Protein AF-A0A536SWD9-F1 (afdb_monomer_lite)

Foldseek 3Di:
DCDDPDDDNQLADALLNLLVVVLVVLVVQLPDPPHDLLPAAEEAEECRQVSRLQNQLVDVSHQEYEYELYAQFALLVLVLLLLLLVCVVVVPDPVVNVVVSVVSNQLLVCLQVVDNCPPPDPVNCVVQNGNHNNNRNGDHSLVSLLSHDHYYHYHYDCPDSSRHPVRSVSSVVSNVVSVVVD

Sequence (182 aa):
RGYGQSGGRRESATIGDVADDLRAIVKWLNDRKDIDPKRIAVLGHGEGAWVALLAAARDKRIAGIVSIDAPATSGAELALEQQQHALDRLKASPADRAQKIELRKRIQAAVLSGKGWEGVPPELRKQVDTPWTQSVLSFDPARVIEDVRQPMLFVHAELDRQIPVSHVERLVRKASRNRSKW

Radius of gyration: 18.25 Å; chains: 1; bounding box: 45×36×51 Å

pLDDT: mean 94.13, std 7.87, range [39.25, 98.56]

Secondary structure (DSSP, 8-state):
--STT--S-STT--HHHHHHHHHHHHHHHHT-TTS-GGG-EEEEETHHHHHHHHHHHH-TT--EEEEES---S-HHHHHHHHHHHHHHHTT--HHHHHHHHHHHHHHHHHHHHS---TTS-HHHHHHHSSHHHHHHHH--HHHHTTT--S-EEEE--TT-SSS-THHHHHHHHHHHHHHTT-

Structure (mmCIF, N/CA/C/O backbone):
data_AF-A0A536SWD9-F1
#
_entry.id   AF-A0A536SWD9-F1
#
loop_
_atom_site.group_PDB
_atom_site.id
_atom_site.type_symbol
_atom_site.label_atom_id
_atom_site.label_alt_id
_atom_site.label_comp_id
_atom_site.label_asym_id
_atom_site.label_entity_id
_atom_site.label_seq_id
_atom_site.pdbx_PDB_ins_code
_atom_site.Cartn_x
_atom_site.Cartn_y
_atom_site.Cartn_z
_atom_site.occupancy
_atom_site.B_iso_or_equiv
_atom_site.auth_seq_id
_atom_site.auth_comp_id
_atom_site.auth_asym_id
_atom_site.auth_atom_id
_atom_site.pdbx_PDB_model_num
ATOM 1 N N . ARG A 1 1 ? -7.202 13.625 1.063 1.00 90.19 1 ARG A N 1
ATOM 2 C CA . ARG A 1 1 ? -6.714 14.820 0.320 1.00 90.19 1 ARG A CA 1
ATOM 3 C C . ARG A 1 1 ? -6.582 14.555 -1.180 1.00 90.19 1 ARG A C 1
ATOM 5 O O . ARG A 1 1 ? -6.374 13.403 -1.536 1.00 90.19 1 ARG A O 1
ATOM 12 N N . GLY A 1 2 ? -6.645 15.584 -2.034 1.00 86.62 2 GLY A N 1
ATOM 13 C CA . GLY A 1 2 ? -6.251 15.513 -3.455 1.00 86.62 2 GLY A CA 1
ATOM 14 C C . GLY A 1 2 ? -7.136 14.657 -4.373 1.00 86.62 2 GLY A C 1
ATOM 15 O O . GLY A 1 2 ? -6.672 14.218 -5.422 1.00 86.62 2 GLY A O 1
ATOM 16 N N . TYR A 1 3 ? -8.384 14.396 -3.974 1.00 85.06 3 TYR A N 1
ATOM 17 C CA . TYR A 1 3 ? -9.371 13.622 -4.735 1.00 85.06 3 TYR A CA 1
ATOM 18 C C . TYR A 1 3 ? -10.756 14.262 -4.633 1.00 85.06 3 TYR A C 1
ATOM 20 O O . TYR A 1 3 ? -11.198 14.618 -3.536 1.00 85.06 3 TYR A O 1
ATOM 28 N N . GLY A 1 4 ? -11.462 14.347 -5.764 1.00 89.31 4 GLY A N 1
ATOM 29 C CA . GLY A 1 4 ? -12.800 14.933 -5.832 1.00 89.31 4 GLY A CA 1
ATOM 30 C C . GLY A 1 4 ? -12.817 16.355 -5.268 1.00 89.31 4 GLY A C 1
ATOM 31 O O . GLY A 1 4 ? -12.045 17.203 -5.699 1.00 89.31 4 GLY A O 1
ATOM 32 N N . GLN A 1 5 ? -13.671 16.595 -4.273 1.00 91.31 5 GLN A N 1
ATOM 33 C CA . GLN A 1 5 ? -13.799 17.892 -3.597 1.00 91.31 5 GLN A CA 1
ATOM 34 C C . GLN A 1 5 ? -12.765 18.120 -2.475 1.00 91.31 5 GLN A C 1
ATOM 36 O O . GLN A 1 5 ? -12.776 19.166 -1.830 1.00 91.31 5 GLN A O 1
ATOM 41 N N . SER A 1 6 ? -11.878 17.158 -2.201 1.00 89.50 6 SER A N 1
ATOM 42 C CA . SER A 1 6 ? -10.857 17.321 -1.160 1.00 89.50 6 SER A CA 1
ATOM 43 C C . SER A 1 6 ? -9.753 18.274 -1.611 1.00 89.50 6 SER A C 1
ATOM 45 O O . SER A 1 6 ? -9.159 18.070 -2.668 1.00 89.50 6 SER A O 1
ATOM 47 N N . GLY A 1 7 ? -9.388 19.230 -0.754 1.00 90.25 7 GLY A N 1
ATOM 48 C CA . GLY A 1 7 ? -8.209 20.071 -0.961 1.00 90.25 7 GLY A CA 1
ATOM 49 C C . GLY A 1 7 ? -6.878 19.303 -0.910 1.00 90.25 7 GLY A C 1
ATOM 50 O O . GLY A 1 7 ? -6.825 18.096 -0.637 1.00 90.25 7 GLY A O 1
ATOM 51 N N . GLY A 1 8 ? -5.787 20.036 -1.137 1.00 87.25 8 GLY A N 1
ATOM 52 C CA . GLY A 1 8 ? -4.421 19.506 -1.183 1.00 87.25 8 GLY A CA 1
ATOM 53 C C . GLY A 1 8 ? -4.038 18.923 -2.546 1.00 87.25 8 GLY A C 1
ATOM 54 O O . GLY A 1 8 ? -4.890 18.668 -3.393 1.00 87.25 8 GLY A O 1
ATOM 55 N N . ARG A 1 9 ? -2.735 18.719 -2.757 1.00 84.00 9 ARG A N 1
ATOM 56 C CA . ARG A 1 9 ? -2.179 18.117 -3.978 1.00 84.00 9 ARG A CA 1
ATOM 57 C C . ARG A 1 9 ? -1.732 16.687 -3.698 1.00 84.00 9 ARG A C 1
ATOM 59 O O . ARG A 1 9 ? -1.174 16.413 -2.635 1.00 84.00 9 ARG A O 1
ATOM 66 N N . ARG A 1 10 ? -2.014 15.767 -4.622 1.00 80.88 10 ARG A N 1
ATOM 67 C CA . ARG A 1 10 ? -1.754 14.335 -4.417 1.00 80.88 10 ARG A CA 1
ATOM 68 C C . ARG A 1 10 ? -0.266 14.030 -4.499 1.00 80.88 10 ARG A C 1
ATOM 70 O O . ARG A 1 10 ? 0.255 13.297 -3.672 1.00 80.88 10 ARG A O 1
ATOM 77 N N . GLU A 1 11 ? 0.402 14.603 -5.487 1.00 82.75 11 GLU A N 1
ATOM 78 C CA . GLU A 1 11 ? 1.813 14.389 -5.773 1.00 82.75 11 GLU A CA 1
ATOM 79 C C . GLU A 1 11 ? 2.716 14.810 -4.609 1.00 82.75 11 GLU A C 1
ATOM 81 O O . GLU A 1 11 ? 3.735 14.170 -4.371 1.00 82.75 11 GLU A O 1
ATOM 86 N N . SER A 1 12 ? 2.317 15.823 -3.833 1.00 89.50 12 SER A N 1
ATOM 87 C CA . SER A 1 12 ? 3.064 16.293 -2.663 1.00 89.50 12 SER A CA 1
ATOM 88 C C . SER A 1 12 ? 2.750 15.530 -1.373 1.00 89.50 12 SER A C 1
ATOM 90 O O . SER A 1 12 ? 3.349 15.830 -0.346 1.00 89.50 12 SER A O 1
ATOM 92 N N . ALA A 1 13 ? 1.786 14.607 -1.385 1.00 94.25 13 ALA A N 1
ATOM 93 C CA . ALA A 1 13 ? 1.395 13.833 -0.211 1.00 94.25 13 ALA A CA 1
ATOM 94 C C . ALA A 1 13 ? 2.110 12.484 -0.168 1.00 94.25 13 ALA A C 1
ATOM 96 O O . ALA A 1 13 ? 2.418 11.908 -1.203 1.00 94.25 13 ALA A O 1
ATOM 97 N N . THR A 1 14 ? 2.297 11.936 1.026 1.00 96.62 14 THR A N 1
ATOM 98 C CA . THR A 1 14 ? 2.789 10.570 1.235 1.00 96.62 14 THR A CA 1
ATOM 99 C C . THR A 1 14 ? 1.659 9.607 1.616 1.00 96.62 14 THR A C 1
ATOM 101 O O . THR A 1 14 ? 0.556 10.015 1.978 1.00 96.62 14 THR A O 1
ATOM 104 N N . ILE A 1 15 ? 1.919 8.298 1.608 1.00 96.75 15 ILE A N 1
ATOM 105 C CA . ILE A 1 15 ? 0.989 7.323 2.201 1.00 96.75 15 ILE A CA 1
ATOM 106 C C . ILE A 1 15 ? 0.762 7.585 3.703 1.00 96.75 15 ILE A C 1
ATOM 108 O O . ILE A 1 15 ? -0.337 7.375 4.214 1.00 96.75 15 ILE A O 1
ATOM 112 N N . GLY A 1 16 ? 1.777 8.112 4.400 1.00 97.56 16 GLY A N 1
ATOM 113 C CA . GLY A 1 16 ? 1.683 8.539 5.797 1.00 97.56 16 GLY A CA 1
ATOM 114 C C . GLY A 1 16 ? 0.719 9.703 5.990 1.00 97.56 16 GLY A C 1
ATOM 115 O O . GLY A 1 16 ? -0.129 9.644 6.873 1.00 97.56 16 GLY A O 1
ATOM 116 N N . ASP A 1 17 ? 0.787 10.703 5.115 1.00 97.19 17 ASP A N 1
ATOM 117 C CA . ASP A 1 17 ? -0.153 11.823 5.094 1.00 97.19 17 ASP A CA 1
ATOM 118 C C . ASP A 1 17 ? -1.606 11.373 4.912 1.00 97.19 17 ASP A C 1
ATOM 120 O O . ASP A 1 17 ? -2.512 11.887 5.563 1.00 97.19 17 ASP A O 1
ATOM 124 N N . VAL A 1 18 ? -1.843 10.406 4.022 1.00 96.62 18 VAL A N 1
ATOM 125 C CA . VAL A 1 18 ? -3.190 9.861 3.794 1.00 96.62 18 VAL A CA 1
ATOM 126 C C . VAL A 1 18 ? -3.660 9.033 4.997 1.00 96.62 18 VAL A C 1
ATOM 128 O O . VAL A 1 18 ? -4.841 9.068 5.342 1.00 96.62 18 VAL A O 1
ATOM 131 N N . ALA A 1 19 ? -2.752 8.340 5.691 1.00 98.00 19 ALA A N 1
ATOM 132 C CA . ALA A 1 19 ? -3.074 7.689 6.960 1.00 98.00 19 ALA A CA 1
ATOM 133 C C . ALA A 1 19 ? -3.402 8.709 8.064 1.00 98.00 19 ALA A C 1
ATOM 135 O O . ALA A 1 19 ? -4.298 8.467 8.872 1.00 98.00 19 ALA A O 1
ATOM 136 N N . ASP A 1 20 ? -2.740 9.865 8.083 1.00 97.88 20 ASP A N 1
ATOM 137 C CA . ASP A 1 20 ? -3.047 10.944 9.023 1.00 97.88 20 ASP A CA 1
ATOM 138 C C . ASP A 1 20 ? -4.383 11.634 8.701 1.00 97.88 20 ASP A C 1
ATOM 140 O O . ASP A 1 20 ? -5.145 11.927 9.624 1.00 97.88 20 ASP A O 1
ATOM 144 N N . ASP A 1 21 ? -4.739 11.783 7.419 1.00 97.19 21 ASP A N 1
ATOM 145 C CA . ASP A 1 21 ? -6.091 12.190 7.007 1.00 97.19 21 ASP A CA 1
ATOM 146 C C . ASP A 1 21 ? -7.147 11.211 7.557 1.00 97.19 21 ASP A C 1
ATOM 148 O O . ASP A 1 21 ? -8.151 11.634 8.133 1.00 97.19 21 ASP A O 1
ATOM 152 N N . LEU A 1 22 ? -6.913 9.896 7.441 1.00 98.00 22 LEU A N 1
ATOM 153 C CA . LEU A 1 22 ? -7.809 8.877 8.000 1.00 98.00 22 LEU A CA 1
ATOM 154 C C . LEU A 1 22 ? -7.925 9.000 9.528 1.00 98.00 22 LEU A C 1
ATOM 156 O O . LEU A 1 22 ? -9.028 8.948 10.071 1.00 98.00 22 LEU A O 1
ATOM 160 N N . ARG A 1 23 ? -6.816 9.230 10.238 1.00 98.44 23 ARG A N 1
ATOM 161 C CA . ARG A 1 23 ? -6.818 9.453 11.697 1.00 98.44 23 ARG A CA 1
ATOM 162 C C . ARG A 1 23 ? -7.572 10.723 12.095 1.00 98.44 23 ARG A C 1
ATOM 164 O O . ARG A 1 23 ? -8.209 10.750 13.15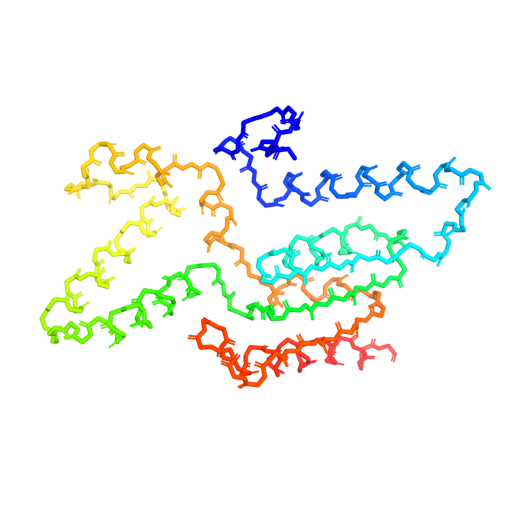0 1.00 98.44 23 ARG A O 1
ATOM 171 N N . ALA A 1 24 ? -7.526 11.769 11.271 1.00 98.25 24 ALA A N 1
ATOM 172 C CA . ALA A 1 24 ? -8.306 12.984 11.484 1.00 98.25 24 ALA A CA 1
ATOM 173 C C . ALA A 1 24 ? -9.813 12.719 11.330 1.00 98.25 24 ALA A C 1
ATOM 175 O O . ALA A 1 24 ? -10.598 13.184 12.156 1.00 98.25 24 ALA A O 1
ATOM 176 N N . ILE A 1 25 ? -10.212 11.903 10.348 1.00 97.69 25 ILE A N 1
ATOM 177 C CA . ILE A 1 25 ? -11.606 11.458 10.188 1.00 97.69 25 ILE A CA 1
ATOM 178 C C . ILE A 1 25 ? -12.046 10.621 11.395 1.00 97.69 25 ILE A C 1
ATOM 180 O O . ILE A 1 25 ? -13.101 10.887 11.964 1.00 97.69 25 ILE A O 1
ATOM 184 N N . VAL A 1 26 ? -11.229 9.661 11.843 1.00 98.50 26 VAL A N 1
ATOM 185 C CA . VAL A 1 26 ? -11.521 8.851 13.041 1.00 98.50 26 VAL A CA 1
ATOM 186 C C . VAL A 1 26 ? -11.667 9.731 14.281 1.00 98.50 26 VAL A C 1
ATOM 188 O O . VAL A 1 26 ? -12.600 9.536 15.055 1.00 98.50 26 VAL A O 1
ATOM 191 N N . LYS A 1 27 ? -10.796 10.735 14.458 1.00 98.38 27 LYS A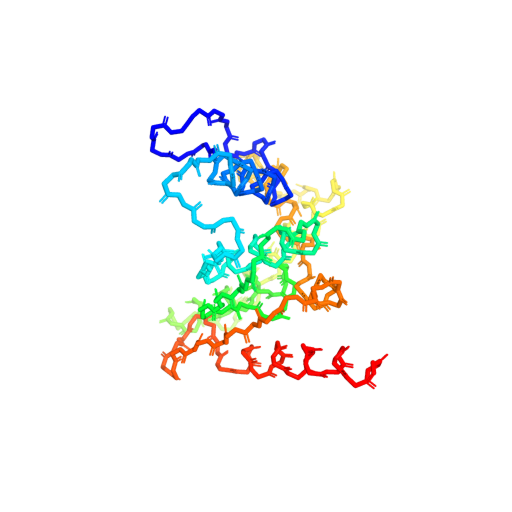 N 1
ATOM 192 C CA . LYS A 1 27 ? -10.931 11.727 15.535 1.00 98.38 27 LYS A CA 1
ATOM 193 C C . LYS A 1 27 ? -12.276 12.445 15.461 1.00 98.38 27 LYS A C 1
ATOM 195 O O . LYS A 1 27 ? -12.975 12.525 16.460 1.00 98.38 27 LYS A O 1
ATOM 200 N N . TRP A 1 28 ? -12.631 12.948 14.285 1.00 98.38 28 TRP A N 1
ATOM 201 C CA . TRP A 1 28 ? -13.879 13.675 14.100 1.00 98.38 28 TRP A CA 1
ATOM 202 C C . TRP A 1 28 ? -15.107 12.803 14.396 1.00 98.38 28 TRP A C 1
ATOM 204 O O . TRP A 1 28 ? -16.019 13.254 15.079 1.00 98.38 28 TRP A O 1
ATOM 214 N N . LEU A 1 29 ? -15.106 11.540 13.953 1.00 98.38 29 LEU A N 1
ATOM 215 C CA . LEU A 1 29 ? -16.163 10.573 14.276 1.00 98.38 29 LEU A CA 1
ATOM 216 C C . LEU A 1 29 ? -16.224 10.267 15.778 1.00 98.38 29 LEU A C 1
ATOM 218 O O . LEU A 1 29 ? -17.311 10.139 16.326 1.00 98.38 29 LEU A O 1
ATOM 222 N N . ASN A 1 30 ? -15.075 10.172 16.447 1.00 97.25 30 ASN A N 1
ATOM 223 C CA . ASN A 1 30 ? -14.991 9.935 17.887 1.00 97.25 30 ASN A CA 1
ATOM 224 C C . ASN A 1 30 ? -15.601 11.081 18.717 1.00 97.25 30 ASN A C 1
ATOM 226 O O . ASN A 1 30 ? -16.122 10.835 19.800 1.00 97.25 30 ASN A O 1
ATOM 230 N N . ASP A 1 31 ? -15.546 12.317 18.219 1.00 97.44 31 ASP A N 1
ATOM 231 C CA . ASP A 1 31 ? -16.054 13.504 18.920 1.00 97.44 31 ASP A CA 1
ATOM 232 C C . ASP A 1 31 ? -17.567 13.733 18.690 1.00 97.44 31 ASP A C 1
ATOM 234 O O . ASP A 1 31 ? -18.174 14.634 19.278 1.00 97.44 31 ASP A O 1
ATOM 238 N N . ARG A 1 32 ? -18.205 12.912 17.846 1.00 98.06 32 ARG A N 1
ATOM 239 C CA . ARG A 1 32 ? -19.640 12.983 17.553 1.00 98.06 32 ARG A CA 1
ATOM 240 C C . ARG A 1 32 ? -20.475 12.277 18.618 1.00 98.06 32 ARG A C 1
ATOM 242 O O . ARG A 1 32 ? -20.274 11.106 18.911 1.00 98.06 32 ARG A O 1
ATOM 249 N N . LYS A 1 33 ? -21.490 12.973 19.140 1.00 97.75 33 LYS A N 1
ATOM 250 C CA . LYS A 1 33 ? -22.390 12.452 20.189 1.00 97.75 33 LYS A CA 1
ATOM 251 C C . LYS A 1 33 ? -23.326 11.337 19.713 1.00 97.75 33 LYS A C 1
ATOM 253 O O . LYS A 1 33 ? -23.875 10.618 20.538 1.00 97.75 33 LYS A O 1
ATOM 258 N N . ASP A 1 34 ? -23.535 11.227 18.406 1.00 98.06 34 ASP A N 1
ATOM 259 C CA . ASP A 1 34 ? -24.406 10.238 17.771 1.00 98.06 34 ASP A CA 1
ATOM 260 C C . ASP A 1 34 ? -23.654 8.990 17.277 1.00 98.06 34 ASP A C 1
ATOM 262 O O . ASP A 1 34 ? -24.250 8.111 16.659 1.00 98.06 34 ASP A O 1
ATOM 266 N N . ILE A 1 35 ? -22.351 8.891 17.559 1.00 98.19 35 ILE A N 1
ATOM 267 C CA . ILE A 1 35 ? -21.501 7.755 17.198 1.00 98.19 35 ILE A CA 1
ATOM 268 C C . ILE A 1 35 ? -20.931 7.141 18.474 1.00 98.19 35 ILE A C 1
ATOM 270 O O . ILE A 1 35 ? -20.472 7.845 19.367 1.00 98.19 35 ILE A O 1
ATOM 274 N N . ASP A 1 36 ? -20.931 5.812 18.556 1.00 98.12 36 ASP A N 1
ATOM 275 C CA . ASP A 1 36 ? -20.226 5.106 19.623 1.00 98.12 36 ASP A CA 1
ATOM 276 C C . ASP A 1 36 ? -18.715 5.085 19.319 1.00 98.12 36 ASP A C 1
ATOM 278 O O . ASP A 1 36 ? -18.293 4.383 18.389 1.00 98.12 36 ASP A O 1
ATOM 282 N N . PRO A 1 37 ? -17.875 5.801 20.093 1.00 97.00 37 PRO A N 1
ATOM 283 C CA . PRO A 1 37 ? -16.445 5.912 19.811 1.00 97.00 37 PRO A CA 1
ATOM 284 C C . PRO A 1 37 ? -15.709 4.571 19.918 1.00 97.00 37 PRO A C 1
ATOM 286 O O . PRO A 1 37 ? -14.621 4.419 19.368 1.00 97.00 37 PRO A O 1
ATOM 289 N N . LYS A 1 38 ? -16.293 3.564 20.584 1.00 97.25 38 LYS A N 1
ATOM 290 C CA . LYS A 1 38 ? -15.700 2.225 20.714 1.00 97.25 38 LYS A CA 1
ATOM 291 C C . LYS A 1 38 ? -15.975 1.321 19.510 1.00 97.25 38 LYS A C 1
ATOM 293 O O . LYS A 1 38 ? -15.489 0.192 19.486 1.00 97.25 38 LYS A O 1
ATOM 298 N N . ARG A 1 39 ? -16.759 1.776 18.525 1.00 97.56 39 ARG A N 1
ATOM 299 C CA . ARG A 1 39 ? -17.210 0.969 17.375 1.00 97.56 39 ARG A CA 1
ATOM 300 C C . ARG A 1 39 ? -16.827 1.558 16.014 1.00 97.56 39 ARG A C 1
ATOM 302 O O . ARG A 1 39 ? -17.466 1.268 15.008 1.00 97.56 39 ARG A O 1
ATOM 309 N N . ILE A 1 40 ? -15.753 2.345 15.961 1.00 98.50 40 ILE A N 1
ATOM 310 C CA . ILE A 1 40 ? -15.233 2.911 14.710 1.00 98.50 40 ILE A CA 1
ATOM 311 C C . ILE A 1 40 ? -14.233 1.933 14.081 1.00 98.50 40 ILE A C 1
ATOM 313 O O . ILE A 1 40 ? -13.106 1.798 14.555 1.00 98.50 40 ILE A O 1
ATOM 317 N N . ALA A 1 41 ? -14.629 1.257 13.005 1.00 98.19 41 ALA A N 1
ATOM 318 C CA . ALA A 1 41 ? -13.748 0.401 12.209 1.00 98.19 41 ALA A CA 1
ATOM 319 C C . ALA A 1 41 ? -13.363 1.074 10.884 1.00 98.19 41 ALA A C 1
ATOM 321 O O . ALA A 1 41 ? -14.091 1.925 10.373 1.00 98.19 41 ALA A O 1
ATOM 322 N N . VAL A 1 42 ? -12.223 0.674 10.319 1.00 98.50 42 VAL A N 1
ATOM 323 C CA . VAL A 1 42 ? -11.743 1.165 9.020 1.00 98.50 42 VAL A CA 1
ATOM 324 C C . VAL A 1 42 ? -11.705 0.031 8.007 1.00 98.50 42 VAL A C 1
ATOM 326 O O . VAL A 1 42 ? -11.269 -1.075 8.315 1.00 98.50 42 VAL A O 1
ATOM 329 N N . LEU A 1 43 ? -12.152 0.313 6.788 1.00 98.31 43 LEU A N 1
ATOM 330 C CA . LEU A 1 43 ? -12.088 -0.612 5.665 1.00 98.31 43 LEU A CA 1
ATOM 331 C C . LEU A 1 43 ? -11.131 -0.048 4.622 1.00 98.31 43 LEU A C 1
ATOM 333 O O . LEU A 1 43 ? -11.237 1.119 4.247 1.00 98.31 43 LEU A O 1
ATOM 337 N N . GLY A 1 44 ? -10.212 -0.883 4.152 1.00 98.06 44 GLY A N 1
ATOM 338 C CA . GLY A 1 44 ? -9.305 -0.552 3.065 1.00 98.06 44 GLY A CA 1
ATOM 339 C C . GLY A 1 44 ? -9.311 -1.636 1.995 1.00 98.06 44 GLY A C 1
ATOM 340 O O . GLY A 1 44 ? -9.273 -2.821 2.316 1.00 98.06 44 GLY A O 1
ATOM 341 N N . HIS A 1 45 ? -9.343 -1.214 0.733 1.00 97.75 45 HIS A N 1
ATOM 342 C CA . HIS A 1 45 ? -9.245 -2.081 -0.441 1.00 97.75 45 HIS A CA 1
ATOM 343 C C . HIS A 1 45 ? -7.922 -1.828 -1.174 1.00 97.75 45 HIS A C 1
ATOM 345 O O . HIS A 1 45 ? -7.554 -0.662 -1.363 1.00 97.75 45 HIS A O 1
ATOM 351 N N . GLY A 1 46 ? -7.207 -2.879 -1.579 1.00 96.69 46 GLY A N 1
ATOM 352 C CA . GLY A 1 46 ? -5.916 -2.749 -2.257 1.00 96.69 46 GLY A CA 1
ATOM 353 C C . GLY A 1 46 ? -4.908 -1.957 -1.417 1.00 96.69 46 GLY A C 1
ATOM 354 O O . GLY A 1 46 ? -4.748 -2.189 -0.219 1.00 96.69 46 GLY A O 1
ATOM 355 N N . GLU A 1 47 ? -4.276 -0.944 -2.013 1.00 95.50 47 GLU A N 1
ATOM 356 C CA . GLU A 1 47 ? -3.396 0.005 -1.304 1.00 95.50 47 GLU A CA 1
ATOM 357 C C . GLU A 1 47 ? -4.132 0.812 -0.212 1.00 95.50 47 GLU A C 1
ATOM 359 O O . GLU A 1 47 ? -3.518 1.300 0.735 1.00 95.50 47 GLU A O 1
ATOM 364 N N . GLY A 1 48 ? -5.463 0.923 -0.273 1.00 96.81 48 GLY A N 1
ATOM 365 C CA . GLY A 1 48 ? -6.258 1.502 0.813 1.00 96.81 48 GLY A CA 1
ATOM 366 C C . GLY A 1 48 ? -6.161 0.693 2.110 1.00 96.81 48 GLY A C 1
ATOM 367 O O . GLY A 1 48 ? -6.244 1.260 3.200 1.00 96.81 48 GLY A O 1
ATOM 368 N N . ALA A 1 49 ? -5.916 -0.619 2.022 1.00 98.12 49 ALA A N 1
ATOM 369 C CA . ALA A 1 49 ? -5.638 -1.442 3.194 1.00 98.12 49 ALA A CA 1
ATOM 370 C C . ALA A 1 49 ? -4.304 -1.059 3.849 1.00 98.12 49 ALA A C 1
ATOM 372 O O . ALA A 1 49 ? -4.208 -1.056 5.071 1.00 98.12 49 ALA A O 1
ATOM 373 N N . TRP A 1 50 ? -3.293 -0.649 3.077 1.00 98.31 50 TRP A N 1
ATOM 374 C CA . TRP A 1 50 ? -2.028 -0.150 3.627 1.00 98.31 50 TRP A CA 1
ATOM 375 C C . TRP A 1 50 ? -2.214 1.119 4.453 1.00 98.31 50 TRP A C 1
ATOM 377 O O . TRP A 1 50 ? -1.665 1.232 5.549 1.00 98.31 50 TRP A O 1
ATOM 387 N N . VAL A 1 51 ? -3.043 2.043 3.962 1.00 98.31 51 VAL A N 1
ATOM 388 C CA . VAL A 1 51 ? -3.431 3.251 4.701 1.00 98.31 51 VAL A CA 1
ATOM 389 C C . VAL A 1 51 ? -4.135 2.875 6.008 1.00 98.31 51 VAL A C 1
ATOM 391 O O . VAL A 1 51 ? -3.799 3.418 7.060 1.00 98.31 51 VAL A O 1
ATOM 394 N N . ALA A 1 52 ? -5.067 1.918 5.963 1.00 98.44 52 ALA A N 1
ATOM 395 C CA . ALA A 1 52 ? -5.779 1.436 7.145 1.00 98.44 52 ALA A CA 1
ATOM 396 C C . ALA A 1 52 ? -4.835 0.795 8.181 1.00 98.44 52 ALA A C 1
ATOM 398 O O . ALA A 1 52 ? -4.926 1.116 9.368 1.00 98.44 52 ALA A O 1
ATOM 399 N N . LEU A 1 53 ? -3.891 -0.048 7.739 1.00 97.94 53 LEU A N 1
ATOM 400 C CA . LEU A 1 53 ? -2.850 -0.636 8.592 1.00 97.94 53 LEU A CA 1
ATOM 401 C C . LEU A 1 53 ? -2.004 0.451 9.260 1.00 97.94 53 LEU A C 1
ATOM 403 O O . LEU A 1 53 ? -1.814 0.430 10.476 1.00 97.94 53 LEU A O 1
ATOM 407 N N . LEU A 1 54 ? -1.527 1.420 8.477 1.00 98.19 54 LEU A N 1
ATOM 408 C CA . LEU A 1 54 ? -0.665 2.490 8.969 1.00 98.19 54 LEU A CA 1
ATOM 409 C C . LEU A 1 54 ? -1.388 3.403 9.964 1.00 98.19 54 LEU A C 1
ATOM 411 O O . LEU A 1 54 ? -0.813 3.780 10.987 1.00 98.19 54 LEU A O 1
ATOM 415 N N . ALA A 1 55 ? -2.653 3.728 9.699 1.00 98.56 55 ALA A N 1
ATOM 416 C CA . ALA A 1 55 ? -3.478 4.500 10.617 1.00 98.56 55 ALA A CA 1
ATOM 417 C C . ALA A 1 55 ? -3.707 3.743 11.934 1.00 98.56 55 ALA A C 1
ATOM 419 O O . ALA A 1 55 ? -3.484 4.303 13.005 1.00 98.56 55 ALA A O 1
ATOM 420 N N . ALA A 1 56 ? -4.080 2.462 11.872 1.00 98.06 56 ALA A N 1
ATOM 421 C CA . ALA A 1 56 ? -4.351 1.645 13.055 1.00 98.06 56 ALA A CA 1
ATOM 422 C C . ALA A 1 56 ? -3.101 1.359 13.902 1.00 98.06 56 ALA A C 1
ATOM 424 O O . ALA A 1 56 ? -3.182 1.326 15.135 1.00 98.06 56 ALA A O 1
ATOM 425 N N . ALA A 1 57 ? -1.930 1.222 13.275 1.00 97.19 57 ALA A N 1
ATOM 426 C CA . ALA A 1 57 ? -0.658 1.135 13.991 1.00 97.19 57 ALA A CA 1
ATOM 427 C C . ALA A 1 57 ? -0.422 2.376 14.878 1.00 97.19 57 ALA A C 1
ATOM 429 O O . ALA A 1 57 ? 0.074 2.255 15.999 1.00 97.19 57 ALA A O 1
ATOM 430 N N . ARG A 1 58 ? -0.852 3.559 14.413 1.00 97.56 58 ARG A N 1
ATOM 431 C CA . ARG A 1 58 ? -0.640 4.868 15.060 1.00 97.56 58 ARG A CA 1
ATOM 432 C C . ARG A 1 58 ? -1.818 5.369 15.901 1.00 97.56 58 ARG A C 1
ATOM 434 O O . ARG A 1 58 ? -1.692 6.401 16.562 1.00 97.56 58 ARG A O 1
ATOM 441 N N . ASP A 1 59 ? -2.969 4.703 15.852 1.00 97.56 59 ASP A N 1
ATOM 442 C CA . ASP A 1 59 ? -4.203 5.195 16.462 1.00 97.56 59 ASP A CA 1
ATOM 443 C C . ASP A 1 59 ? -5.051 4.069 17.057 1.00 97.56 59 ASP A C 1
ATOM 445 O O . ASP A 1 59 ? -5.674 3.274 16.352 1.00 97.56 59 ASP A O 1
ATOM 449 N N . LYS A 1 60 ? -5.098 4.022 18.391 1.00 95.69 60 LYS A N 1
ATOM 450 C CA . LYS A 1 60 ? -5.841 3.002 19.142 1.00 95.69 60 LYS A CA 1
ATOM 451 C C . LYS A 1 60 ? -7.348 3.270 19.219 1.00 95.69 60 LYS A C 1
ATOM 453 O O . LYS A 1 60 ? -8.063 2.422 19.736 1.00 95.69 60 LYS A O 1
ATOM 458 N N . ARG A 1 61 ? -7.841 4.400 18.691 1.00 97.31 61 ARG A N 1
ATOM 459 C CA . ARG A 1 61 ? -9.288 4.676 18.581 1.00 97.31 61 ARG A CA 1
ATOM 460 C C . ARG A 1 61 ? -9.961 3.844 17.493 1.00 97.31 61 ARG A C 1
ATOM 462 O O . ARG A 1 61 ? -11.163 3.622 17.549 1.00 97.31 61 ARG A O 1
ATOM 469 N N . ILE A 1 62 ? -9.192 3.375 16.510 1.00 98.50 62 ILE A N 1
ATOM 470 C CA . ILE A 1 62 ? -9.683 2.425 15.513 1.00 98.50 62 ILE A CA 1
ATOM 471 C C . ILE A 1 62 ? -9.955 1.100 16.231 1.00 98.50 62 ILE A C 1
ATOM 473 O O . ILE A 1 62 ? -9.036 0.491 16.774 1.00 98.50 62 ILE A O 1
ATOM 477 N N . ALA A 1 63 ? -11.211 0.664 16.226 1.00 98.12 63 ALA A N 1
ATOM 478 C CA . ALA A 1 63 ? -11.681 -0.536 16.911 1.00 98.12 63 ALA A CA 1
ATOM 479 C C . ALA A 1 63 ? -11.426 -1.823 16.112 1.00 98.12 63 ALA A C 1
ATOM 481 O O . ALA A 1 63 ? -11.376 -2.907 16.688 1.00 98.12 63 ALA A O 1
ATOM 482 N N . GLY A 1 64 ? -11.253 -1.721 14.793 1.00 98.06 64 GLY A N 1
ATOM 483 C CA . GLY A 1 64 ? -11.007 -2.864 13.919 1.00 98.06 64 GLY A CA 1
ATOM 484 C C . GLY A 1 64 ? -10.666 -2.453 12.491 1.00 98.06 64 GLY A C 1
ATOM 485 O O . GLY A 1 64 ? -10.916 -1.315 12.086 1.00 98.06 64 GLY A O 1
ATOM 486 N N . ILE A 1 65 ? -10.091 -3.388 11.737 1.00 98.44 65 ILE A N 1
ATOM 487 C CA . ILE A 1 65 ? -9.703 -3.198 10.336 1.00 98.44 65 ILE A CA 1
ATOM 488 C C . ILE A 1 65 ? -10.363 -4.272 9.475 1.00 98.44 65 ILE A C 1
ATOM 490 O O . ILE A 1 65 ? -10.305 -5.454 9.811 1.00 98.44 65 ILE A O 1
ATOM 494 N N . VAL A 1 66 ? -10.924 -3.871 8.338 1.00 98.44 66 VAL A N 1
ATOM 495 C CA . VAL A 1 66 ? -11.290 -4.768 7.239 1.00 98.44 66 VAL A CA 1
ATOM 496 C C . VAL A 1 66 ? -10.332 -4.517 6.078 1.00 98.44 66 VAL A C 1
ATOM 498 O O . VAL A 1 66 ? -10.236 -3.402 5.569 1.00 98.44 66 VAL A O 1
ATOM 501 N N . SER A 1 67 ? -9.605 -5.554 5.683 1.00 98.06 67 SER A N 1
ATOM 502 C CA . SER A 1 67 ? -8.640 -5.539 4.588 1.00 98.06 67 SER A CA 1
ATOM 503 C C . SER A 1 67 ? -9.206 -6.333 3.419 1.00 98.06 67 SER A C 1
ATOM 505 O O . SER A 1 67 ? -9.413 -7.535 3.568 1.00 98.06 67 SER A O 1
ATOM 507 N N . ILE A 1 68 ? -9.434 -5.680 2.279 1.00 98.44 68 ILE A N 1
ATOM 508 C CA . ILE A 1 68 ? -9.976 -6.301 1.063 1.00 98.44 68 ILE A CA 1
ATOM 509 C C . ILE A 1 68 ? -8.911 -6.286 -0.032 1.00 98.44 68 ILE A C 1
ATOM 511 O O . ILE A 1 68 ? -8.369 -5.220 -0.323 1.00 98.44 68 ILE A O 1
ATOM 515 N N . ASP A 1 69 ? -8.604 -7.445 -0.614 1.00 98.00 69 ASP A N 1
ATOM 516 C CA . ASP A 1 69 ? -7.678 -7.592 -1.750 1.00 98.00 69 ASP A CA 1
ATOM 517 C C . ASP A 1 69 ? -6.345 -6.856 -1.525 1.00 98.00 69 ASP A C 1
ATOM 519 O O . ASP A 1 69 ? -5.862 -6.091 -2.353 1.00 98.00 69 ASP A O 1
ATOM 523 N N . ALA A 1 70 ? -5.774 -6.996 -0.327 1.00 97.62 70 ALA A N 1
ATOM 524 C CA . ALA A 1 70 ? -4.630 -6.193 0.087 1.00 97.62 70 ALA A CA 1
ATOM 525 C C . ALA A 1 70 ? -3.300 -6.823 -0.349 1.00 97.62 70 ALA A C 1
ATOM 527 O O . ALA A 1 70 ? -3.046 -7.992 -0.039 1.00 97.62 70 ALA A O 1
ATOM 528 N N . PRO A 1 71 ? -2.389 -6.051 -0.964 1.00 97.75 71 PRO A N 1
ATOM 529 C CA . PRO A 1 71 ? -1.061 -6.549 -1.263 1.00 97.75 71 PRO A CA 1
ATOM 530 C C . PRO A 1 71 ? -0.232 -6.756 0.011 1.00 97.75 71 PRO A C 1
ATOM 532 O O . PRO A 1 71 ? -0.261 -5.959 0.950 1.00 97.75 71 PRO A O 1
ATOM 535 N N . ALA A 1 72 ? 0.557 -7.825 0.015 1.00 97.31 72 ALA A N 1
ATOM 536 C CA . ALA A 1 72 ? 1.405 -8.247 1.137 1.00 97.31 72 ALA A CA 1
ATOM 537 C C . ALA A 1 72 ? 2.904 -7.961 0.964 1.00 97.31 72 ALA A C 1
ATOM 539 O O . ALA A 1 72 ? 3.701 -8.289 1.846 1.00 97.31 72 ALA A O 1
ATOM 540 N N . THR A 1 73 ? 3.289 -7.457 -0.203 1.00 97.50 73 THR A N 1
ATOM 541 C CA . THR A 1 73 ? 4.666 -7.152 -0.601 1.00 97.50 73 THR A CA 1
ATOM 542 C C . THR A 1 73 ? 4.926 -5.655 -0.501 1.00 97.50 73 THR A C 1
ATOM 544 O O . THR A 1 73 ? 3.997 -4.867 -0.309 1.00 97.50 73 THR A O 1
ATOM 547 N N . SER A 1 74 ? 6.194 -5.258 -0.604 1.00 97.69 74 SER A N 1
ATOM 548 C CA . SER A 1 74 ? 6.536 -3.838 -0.672 1.00 97.69 74 SER A CA 1
ATOM 549 C C . SER A 1 74 ? 5.947 -3.177 -1.922 1.00 97.69 74 SER A C 1
ATOM 551 O O . SER A 1 74 ? 5.686 -3.844 -2.925 1.00 97.69 74 SER A O 1
ATOM 553 N N . GLY A 1 75 ? 5.784 -1.853 -1.907 1.00 97.56 75 GLY A N 1
ATOM 554 C CA . GLY A 1 75 ? 5.290 -1.124 -3.079 1.00 97.56 75 GLY A CA 1
ATOM 555 C C . GLY A 1 75 ? 6.144 -1.305 -4.328 1.00 97.56 75 GLY A C 1
ATOM 556 O O . GLY A 1 75 ? 5.600 -1.410 -5.425 1.00 97.56 75 GLY A O 1
ATOM 557 N N . ALA A 1 76 ? 7.467 -1.405 -4.183 1.00 97.50 76 ALA A N 1
ATOM 558 C CA . ALA A 1 76 ? 8.364 -1.698 -5.297 1.00 97.50 76 ALA A CA 1
ATOM 559 C C . ALA A 1 76 ? 8.108 -3.089 -5.905 1.00 97.50 76 ALA A C 1
ATOM 561 O O . ALA A 1 76 ? 7.985 -3.213 -7.126 1.00 97.50 76 ALA A O 1
ATOM 562 N N . GLU A 1 77 ? 7.970 -4.114 -5.060 1.00 97.25 77 GLU A N 1
ATOM 563 C CA . GLU A 1 77 ? 7.667 -5.486 -5.482 1.00 97.25 77 GLU A CA 1
ATOM 564 C C . GLU A 1 77 ? 6.284 -5.584 -6.133 1.00 97.25 77 GLU A C 1
ATOM 566 O O . GLU A 1 77 ? 6.178 -6.104 -7.242 1.00 97.25 77 GLU A O 1
ATOM 571 N N . LEU A 1 78 ? 5.248 -5.011 -5.509 1.00 96.69 78 LEU A N 1
ATOM 572 C CA . LEU A 1 78 ? 3.891 -4.971 -6.063 1.00 96.69 78 LEU A CA 1
ATOM 573 C C . LEU A 1 78 ? 3.870 -4.294 -7.436 1.00 96.69 78 LEU A C 1
ATOM 575 O O . LEU A 1 78 ? 3.270 -4.789 -8.386 1.00 96.69 78 LEU A O 1
ATOM 579 N N . ALA A 1 79 ? 4.560 -3.163 -7.567 1.00 96.00 79 ALA A N 1
ATOM 580 C CA . ALA A 1 79 ? 4.641 -2.435 -8.822 1.00 96.00 79 ALA A CA 1
ATOM 581 C C . ALA A 1 79 ? 5.353 -3.227 -9.935 1.00 96.00 79 ALA A C 1
ATOM 583 O O . ALA A 1 79 ? 5.090 -2.972 -11.113 1.00 96.00 79 ALA A O 1
ATOM 584 N N . LEU A 1 80 ? 6.266 -4.144 -9.594 1.00 96.31 80 LEU A N 1
ATOM 585 C CA . LEU A 1 80 ? 6.893 -5.060 -10.553 1.00 96.31 80 LEU A CA 1
ATOM 586 C C . LEU A 1 80 ? 5.973 -6.233 -10.897 1.00 96.31 80 LEU A C 1
ATOM 588 O O . LEU A 1 80 ? 5.867 -6.592 -12.067 1.00 96.31 80 LEU A O 1
ATOM 592 N N . GLU A 1 81 ? 5.281 -6.791 -9.908 1.00 95.12 81 GLU A N 1
ATOM 593 C CA . GLU A 1 81 ? 4.293 -7.858 -10.081 1.00 95.12 81 GLU A CA 1
ATOM 594 C C . GLU A 1 81 ? 3.145 -7.416 -11.002 1.00 95.12 81 GLU A C 1
ATOM 596 O O . GLU A 1 81 ? 2.864 -8.055 -12.016 1.00 95.12 81 GLU A O 1
ATOM 601 N N . GLN A 1 82 ? 2.571 -6.237 -10.755 1.00 93.81 82 GLN A N 1
ATOM 602 C CA . GLN A 1 82 ? 1.542 -5.650 -11.615 1.00 93.81 82 GLN A CA 1
ATOM 603 C C . GLN A 1 82 ? 2.047 -5.390 -13.043 1.00 93.81 82 GLN A C 1
ATOM 605 O O . GLN A 1 82 ? 1.318 -5.621 -14.012 1.00 93.81 82 GLN A O 1
ATOM 610 N N . GLN A 1 83 ? 3.298 -4.937 -13.195 1.00 95.31 83 GLN A N 1
ATOM 611 C CA . GLN A 1 83 ? 3.918 -4.746 -14.509 1.00 95.31 83 GLN A CA 1
ATOM 612 C C . GLN A 1 83 ? 4.052 -6.085 -15.248 1.00 95.31 83 GLN A C 1
ATOM 614 O O . GLN A 1 83 ? 3.735 -6.168 -16.434 1.00 95.31 83 GLN A O 1
ATOM 619 N N . GLN A 1 84 ? 4.489 -7.134 -14.554 1.00 93.81 84 GLN A N 1
ATOM 620 C CA . GLN A 1 84 ? 4.622 -8.479 -15.104 1.00 93.81 84 GLN A CA 1
ATOM 621 C C . GLN A 1 84 ? 3.262 -9.019 -15.574 1.00 93.81 84 GLN A C 1
ATOM 623 O O . GLN A 1 84 ? 3.150 -9.436 -16.730 1.00 93.81 84 GLN A O 1
ATOM 628 N N . HIS A 1 85 ? 2.217 -8.902 -14.750 1.00 92.44 85 HIS A N 1
ATOM 629 C CA . HIS A 1 85 ? 0.853 -9.307 -15.104 1.00 92.44 85 HIS A CA 1
ATOM 630 C C . HIS A 1 85 ? 0.286 -8.530 -16.296 1.00 92.44 85 HIS A C 1
ATOM 632 O O . HIS A 1 85 ? -0.342 -9.110 -17.186 1.00 92.44 85 HIS A O 1
ATOM 638 N N . ALA A 1 86 ? 0.524 -7.217 -16.358 1.00 92.81 86 ALA A N 1
ATOM 639 C CA . ALA A 1 86 ? 0.112 -6.409 -17.502 1.00 92.81 86 ALA A CA 1
ATOM 640 C C . ALA A 1 86 ? 0.788 -6.886 -18.798 1.00 92.81 86 ALA A C 1
ATOM 642 O O . ALA A 1 86 ? 0.133 -7.005 -19.834 1.00 92.81 86 ALA A O 1
ATOM 643 N N . LEU A 1 87 ? 2.081 -7.209 -18.737 1.00 94.56 87 LEU A N 1
ATOM 644 C CA . LEU A 1 87 ? 2.844 -7.725 -19.873 1.00 94.56 87 LEU A CA 1
ATOM 645 C C . LEU A 1 87 ? 2.445 -9.154 -20.265 1.00 94.56 87 LEU A C 1
ATOM 647 O O . LEU A 1 87 ? 2.507 -9.490 -21.446 1.00 94.56 87 LEU A O 1
ATOM 651 N N . ASP A 1 88 ? 2.037 -9.997 -19.314 1.00 91.94 88 ASP A N 1
ATOM 652 C CA . ASP A 1 88 ? 1.469 -11.326 -19.587 1.00 91.94 88 ASP A CA 1
ATOM 653 C C . ASP A 1 88 ? 0.145 -11.203 -20.346 1.00 91.94 88 ASP A C 1
ATOM 655 O O . ASP A 1 88 ? -0.039 -11.825 -21.393 1.00 91.94 88 ASP A O 1
ATOM 659 N N . ARG A 1 89 ? -0.749 -10.323 -19.882 1.00 91.50 89 ARG A N 1
ATOM 660 C CA . ARG A 1 89 ? -2.046 -10.074 -20.528 1.00 91.50 89 ARG A CA 1
ATOM 661 C C . ARG A 1 89 ? -1.901 -9.532 -21.949 1.00 91.50 89 ARG A C 1
ATOM 663 O O . ARG A 1 89 ? -2.688 -9.891 -22.820 1.00 91.50 89 ARG A O 1
ATOM 670 N N . LEU A 1 90 ? -0.897 -8.688 -22.183 1.00 94.62 90 LEU A N 1
ATOM 671 C CA . LEU A 1 90 ? -0.583 -8.147 -23.507 1.00 94.62 90 LEU A CA 1
ATOM 672 C C . LEU A 1 90 ? 0.174 -9.131 -24.411 1.00 94.62 90 LEU A C 1
ATOM 674 O O . LEU A 1 90 ? 0.422 -8.793 -25.564 1.00 94.62 90 LEU A O 1
ATOM 678 N N . LYS A 1 91 ? 0.549 -10.320 -23.912 1.00 95.19 91 LYS A N 1
ATOM 679 C CA . LYS A 1 91 ? 1.370 -11.305 -24.638 1.00 95.19 91 LYS A CA 1
ATOM 680 C C . LYS A 1 91 ? 2.659 -10.688 -25.202 1.00 95.19 91 LYS A C 1
ATOM 682 O O . LYS A 1 91 ? 3.040 -10.954 -26.338 1.00 95.19 91 LYS A O 1
ATOM 687 N N . ALA A 1 92 ? 3.310 -9.830 -24.412 1.00 95.50 92 ALA A N 1
ATOM 688 C CA . ALA A 1 92 ? 4.554 -9.179 -24.812 1.00 95.50 92 ALA A CA 1
ATOM 689 C C . ALA A 1 92 ? 5.655 -10.214 -25.099 1.00 95.50 92 ALA A C 1
ATOM 691 O O . ALA A 1 92 ? 5.731 -11.246 -24.426 1.00 95.50 92 ALA A O 1
ATOM 692 N N . SER A 1 93 ? 6.532 -9.920 -26.063 1.00 96.75 93 SER A N 1
ATOM 693 C CA . SER A 1 93 ? 7.674 -10.788 -26.351 1.00 96.75 93 SER A CA 1
ATOM 694 C C . SER A 1 93 ? 8.619 -10.874 -25.137 1.00 96.75 93 SER A C 1
ATOM 696 O O . SER A 1 93 ? 8.664 -9.943 -24.322 1.00 96.75 93 SER A O 1
ATOM 698 N N . PRO A 1 94 ? 9.413 -11.953 -24.993 1.00 95.44 94 PRO A N 1
ATOM 699 C CA . PRO A 1 94 ? 10.406 -12.046 -23.923 1.00 95.44 94 PRO A CA 1
ATOM 700 C C . PRO A 1 94 ? 11.383 -10.860 -23.897 1.00 95.44 94 PRO A C 1
ATOM 702 O O . PRO A 1 94 ? 11.719 -10.370 -22.818 1.00 95.44 94 PRO A O 1
ATOM 705 N N . ALA A 1 95 ? 11.782 -10.358 -25.071 1.00 95.75 95 ALA A N 1
ATOM 706 C CA . ALA A 1 95 ? 12.660 -9.197 -25.200 1.00 95.75 95 ALA A CA 1
ATOM 707 C C . ALA A 1 95 ? 11.987 -7.911 -24.690 1.00 95.75 95 ALA A C 1
ATOM 709 O O . ALA A 1 95 ? 12.542 -7.225 -23.829 1.00 95.75 95 ALA A O 1
ATOM 710 N N . ASP A 1 96 ? 10.754 -7.632 -25.130 1.00 94.88 96 ASP A N 1
ATOM 711 C CA . ASP A 1 96 ? 9.998 -6.456 -24.676 1.00 94.88 96 ASP A CA 1
ATOM 712 C C . ASP A 1 96 ? 9.733 -6.502 -23.171 1.00 94.88 96 ASP A C 1
ATOM 714 O O . ASP A 1 96 ? 9.762 -5.477 -22.483 1.00 94.88 96 ASP A O 1
ATOM 718 N N . ARG A 1 97 ? 9.461 -7.700 -22.643 1.00 95.50 97 ARG A N 1
ATOM 719 C CA . ARG A 1 97 ? 9.258 -7.915 -21.213 1.00 95.50 97 ARG A CA 1
ATOM 720 C C . ARG A 1 97 ? 10.516 -7.573 -20.431 1.00 95.50 97 ARG A C 1
ATOM 722 O O . ARG A 1 97 ? 10.428 -6.796 -19.482 1.00 95.50 97 ARG A O 1
ATOM 729 N N . ALA A 1 98 ? 11.663 -8.124 -20.825 1.00 95.19 98 ALA A N 1
ATOM 730 C CA . ALA A 1 98 ? 12.934 -7.868 -20.157 1.00 95.19 98 ALA A CA 1
ATOM 731 C C . ALA A 1 98 ? 13.254 -6.365 -20.139 1.00 95.19 98 ALA A C 1
ATOM 733 O O . ALA A 1 98 ? 13.498 -5.808 -19.068 1.00 95.19 98 ALA A O 1
ATOM 734 N N . GLN A 1 99 ? 13.125 -5.693 -21.287 1.00 94.88 99 GLN A N 1
ATOM 735 C CA . GLN A 1 99 ? 13.386 -4.259 -21.413 1.00 94.88 99 GLN A CA 1
ATOM 736 C C . GLN A 1 99 ? 12.464 -3.414 -20.518 1.00 94.88 99 GLN A C 1
ATOM 738 O O . GLN A 1 99 ? 12.921 -2.516 -19.810 1.00 94.88 99 GLN A O 1
ATOM 743 N N . LYS A 1 100 ? 11.154 -3.697 -20.514 1.00 94.62 100 LYS A N 1
ATOM 744 C CA . LYS A 1 100 ? 10.182 -2.934 -19.712 1.00 94.62 100 LYS A CA 1
ATOM 745 C C . LYS A 1 100 ? 10.356 -3.164 -18.212 1.00 94.62 100 LYS A C 1
ATOM 747 O O . LYS A 1 100 ? 10.207 -2.220 -17.435 1.00 94.62 100 LYS A O 1
ATOM 752 N N . ILE A 1 101 ? 10.683 -4.388 -17.796 1.00 95.69 101 ILE A N 1
ATOM 753 C CA . ILE A 1 101 ? 10.967 -4.704 -16.391 1.00 95.69 101 ILE A CA 1
ATOM 754 C C . ILE A 1 10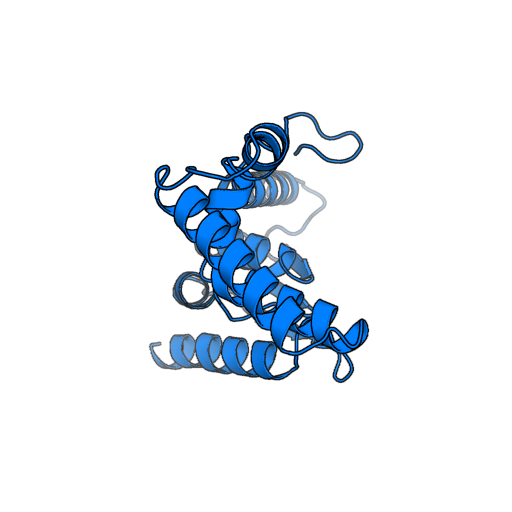1 ? 12.263 -4.029 -15.936 1.00 95.69 101 ILE A C 1
ATOM 756 O O . ILE A 1 101 ? 12.292 -3.453 -14.849 1.00 95.69 101 ILE A O 1
ATOM 760 N N . GLU A 1 102 ? 13.315 -4.046 -16.755 1.00 94.44 102 GLU A N 1
ATOM 761 C CA . GLU A 1 102 ? 14.568 -3.359 -16.438 1.00 94.44 102 GLU A CA 1
ATOM 762 C C . GLU A 1 102 ? 14.355 -1.845 -16.295 1.00 94.44 102 GLU A C 1
ATOM 764 O O . GLU A 1 102 ? 14.758 -1.255 -15.290 1.00 94.44 102 GLU A O 1
ATOM 769 N N . LEU A 1 103 ? 13.642 -1.226 -17.243 1.00 92.56 103 LEU A N 1
ATOM 770 C CA . LEU A 1 103 ? 13.311 0.197 -17.179 1.00 92.56 103 LEU A CA 1
ATOM 771 C C . LEU A 1 103 ? 12.506 0.529 -15.914 1.00 92.56 103 LEU A C 1
ATOM 773 O O . LEU A 1 103 ? 12.813 1.503 -15.226 1.00 92.56 103 LEU A O 1
ATOM 777 N N . ARG A 1 104 ? 11.511 -0.298 -15.564 1.00 94.50 104 ARG A N 1
ATOM 778 C CA . ARG A 1 104 ? 10.719 -0.126 -14.337 1.00 94.50 104 ARG A CA 1
ATOM 779 C C . ARG A 1 104 ? 11.600 -0.190 -13.090 1.00 94.50 104 ARG A C 1
ATOM 781 O O . ARG A 1 104 ? 11.468 0.681 -12.235 1.00 94.50 104 ARG A O 1
ATOM 788 N N . LYS A 1 105 ? 12.510 -1.166 -13.000 1.00 95.56 105 LYS A N 1
ATOM 789 C CA . LYS A 1 105 ? 13.459 -1.297 -11.880 1.00 95.56 105 LYS A CA 1
ATOM 790 C C . LYS A 1 105 ? 14.378 -0.083 -11.770 1.00 95.56 105 LYS A C 1
ATOM 792 O O . LYS A 1 105 ? 14.554 0.435 -10.672 1.00 95.56 105 LYS A O 1
ATOM 797 N N . ARG A 1 106 ? 14.914 0.405 -12.894 1.00 94.38 106 ARG A N 1
ATOM 798 C CA . ARG A 1 106 ? 15.765 1.604 -12.931 1.00 94.38 106 ARG A CA 1
ATOM 799 C C . ARG A 1 106 ? 15.020 2.833 -12.418 1.00 94.38 106 ARG A C 1
ATOM 801 O O . ARG A 1 106 ? 15.524 3.527 -11.544 1.00 94.38 106 ARG A O 1
ATOM 808 N N . ILE A 1 107 ? 13.794 3.051 -12.897 1.00 95.88 107 ILE A N 1
ATOM 809 C CA . ILE A 1 107 ? 12.946 4.160 -12.442 1.00 95.88 107 ILE A CA 1
ATOM 810 C C . ILE A 1 107 ? 12.635 4.035 -10.947 1.00 95.88 107 ILE A C 1
ATOM 812 O O . ILE A 1 107 ? 12.758 5.015 -10.222 1.00 95.88 107 ILE A O 1
ATOM 816 N N . GLN A 1 108 ? 12.264 2.848 -10.459 1.00 96.62 108 GLN A N 1
ATOM 817 C CA . GLN A 1 108 ? 11.991 2.645 -9.032 1.00 96.62 108 GLN A CA 1
ATOM 818 C C . GLN A 1 108 ? 13.225 2.918 -8.167 1.00 96.62 108 GLN A C 1
ATOM 820 O O . GLN A 1 108 ? 13.116 3.613 -7.160 1.00 96.62 108 GLN A O 1
ATOM 825 N N . ALA A 1 109 ? 14.397 2.416 -8.566 1.00 96.56 109 ALA A N 1
ATOM 826 C CA . ALA A 1 109 ? 15.650 2.695 -7.871 1.00 96.56 109 ALA A CA 1
ATOM 827 C C . ALA A 1 109 ? 15.953 4.200 -7.849 1.00 96.56 109 ALA A C 1
ATOM 829 O O . ALA A 1 109 ? 16.408 4.721 -6.827 1.00 96.56 109 ALA A O 1
ATOM 830 N N . ALA A 1 110 ? 15.644 4.907 -8.938 1.00 97.31 110 ALA A N 1
ATOM 831 C CA . ALA A 1 110 ? 15.845 6.343 -9.013 1.00 97.31 110 ALA A CA 1
ATOM 832 C C . ALA A 1 110 ? 1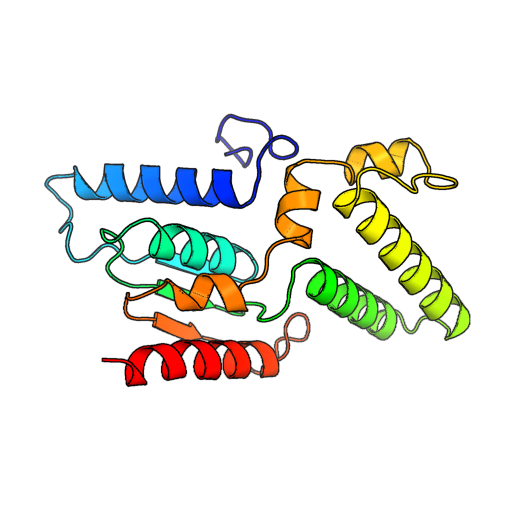4.900 7.137 -8.107 1.00 97.31 110 ALA A C 1
ATOM 834 O O . ALA A 1 110 ? 15.352 8.007 -7.365 1.00 97.31 110 ALA A O 1
ATOM 835 N N . VAL A 1 111 ? 13.615 6.771 -8.074 1.00 97.50 111 VAL A N 1
ATOM 836 C CA . VAL A 1 111 ? 12.632 7.351 -7.143 1.00 97.50 111 VAL A CA 1
ATOM 837 C C . VAL A 1 111 ? 13.038 7.107 -5.688 1.00 97.50 111 VAL A C 1
ATOM 839 O O . VAL A 1 111 ? 12.980 8.014 -4.863 1.00 97.50 111 VAL A O 1
ATOM 842 N N . LEU A 1 112 ? 13.457 5.885 -5.352 1.00 96.62 112 LEU A N 1
ATOM 843 C CA . LEU A 1 112 ? 13.792 5.518 -3.974 1.00 96.62 112 LEU A CA 1
ATOM 844 C C . LEU A 1 112 ? 15.085 6.182 -3.483 1.00 96.62 112 LEU A C 1
ATOM 846 O O . LEU A 1 112 ? 15.164 6.561 -2.317 1.00 96.62 112 LEU A O 1
ATOM 850 N N . SER A 1 113 ? 16.089 6.326 -4.354 1.00 96.19 113 SER A N 1
ATOM 851 C CA . SER A 1 113 ? 17.403 6.883 -3.996 1.00 96.19 113 SER A CA 1
ATOM 852 C C . SER A 1 113 ? 17.547 8.389 -4.239 1.00 96.19 113 SER A C 1
ATOM 854 O O . SER A 1 113 ? 18.483 9.000 -3.722 1.00 96.19 113 SER A O 1
ATOM 856 N N . GLY A 1 114 ? 16.671 8.984 -5.055 1.00 95.06 114 GLY A N 1
ATOM 857 C CA . GLY A 1 114 ? 16.793 10.360 -5.546 1.00 95.06 114 GLY A CA 1
ATOM 858 C C . GLY A 1 114 ? 17.913 10.574 -6.579 1.00 95.06 114 GLY A C 1
ATOM 859 O O . GLY A 1 114 ? 18.179 11.714 -6.961 1.00 95.06 114 GLY A O 1
ATOM 860 N N . LYS A 1 115 ? 18.589 9.511 -7.032 1.00 95.19 115 LYS A N 1
ATOM 861 C CA . LYS A 1 115 ? 19.736 9.531 -7.966 1.00 95.19 115 LYS A CA 1
ATOM 862 C C . LYS A 1 115 ? 19.493 8.552 -9.120 1.00 95.19 115 LYS A C 1
ATOM 864 O O . LYS A 1 115 ? 18.577 7.758 -9.034 1.00 95.19 115 LYS A O 1
ATOM 869 N N . GLY A 1 116 ? 20.307 8.540 -10.177 1.00 93.88 116 GLY A N 1
ATOM 870 C CA . GLY A 1 116 ? 20.165 7.514 -11.228 1.00 93.88 116 GLY A CA 1
ATOM 871 C C . GLY A 1 116 ? 19.084 7.820 -12.275 1.00 93.88 116 GLY A C 1
ATOM 872 O O . GLY A 1 116 ? 18.450 6.907 -12.806 1.00 93.88 116 GLY A O 1
ATOM 873 N N . TRP A 1 117 ? 18.818 9.104 -12.527 1.00 94.75 117 TRP A N 1
ATOM 874 C CA . TRP A 1 117 ? 17.801 9.571 -13.478 1.00 94.75 117 TRP A CA 1
ATOM 875 C C . TRP A 1 117 ? 18.314 9.659 -14.926 1.00 94.75 117 TRP A C 1
ATOM 877 O O . TRP A 1 117 ? 17.581 10.093 -15.816 1.00 94.75 117 TRP A O 1
ATOM 887 N N . GLU A 1 118 ? 19.563 9.272 -15.182 1.00 92.81 118 GLU A N 1
ATOM 888 C CA . GLU A 1 118 ? 20.185 9.320 -16.501 1.00 92.81 118 GLU A CA 1
ATOM 889 C C . GLU A 1 118 ? 19.387 8.477 -17.511 1.00 92.81 118 GLU A C 1
ATOM 891 O O . GLU A 1 118 ? 19.055 7.313 -17.279 1.00 92.81 118 GLU A O 1
ATOM 896 N N . GLY A 1 119 ? 19.046 9.083 -18.653 1.00 86.06 119 GLY A N 1
ATOM 897 C CA . GLY A 1 119 ? 18.251 8.433 -19.700 1.00 86.06 119 GLY A CA 1
ATOM 898 C C . GLY A 1 119 ? 16.754 8.299 -19.393 1.00 86.06 119 GLY A C 1
ATOM 899 O O . GLY A 1 119 ? 16.023 7.763 -20.226 1.00 86.06 119 GLY A O 1
ATOM 900 N N . VAL A 1 120 ? 16.268 8.795 -18.248 1.00 89.69 120 VAL A N 1
ATOM 901 C CA . VAL A 1 120 ? 14.829 8.900 -17.972 1.00 89.69 120 VAL A CA 1
ATOM 902 C C . VAL A 1 120 ? 14.307 10.223 -18.547 1.00 89.69 120 VAL A C 1
ATOM 904 O O . VAL A 1 120 ? 14.805 11.284 -18.165 1.00 89.69 120 VAL A O 1
ATOM 907 N N . PRO A 1 121 ? 13.299 10.205 -19.442 1.00 91.94 121 PRO A N 1
ATOM 908 C CA . PRO A 1 121 ? 12.732 11.432 -19.994 1.00 91.94 121 PRO A CA 1
ATOM 909 C C . PRO A 1 121 ? 12.254 12.397 -18.890 1.00 91.94 121 PRO A C 1
ATOM 911 O O . PRO A 1 121 ? 11.575 11.942 -17.964 1.00 91.94 121 PRO A O 1
ATOM 914 N N . PRO A 1 122 ? 12.534 13.715 -18.981 1.00 92.44 122 PRO A N 1
ATOM 915 C CA . PRO A 1 122 ? 12.154 14.684 -17.947 1.00 92.44 122 PRO A CA 1
ATOM 916 C C . PRO A 1 122 ? 10.657 14.683 -17.619 1.00 92.44 122 PRO A C 1
ATOM 918 O O . PRO A 1 122 ? 10.281 14.744 -16.449 1.00 92.44 122 PRO A O 1
ATOM 921 N N . GLU A 1 123 ? 9.806 14.532 -18.635 1.00 93.12 123 GLU A N 1
ATOM 922 C CA . GLU A 1 123 ? 8.352 14.460 -18.451 1.00 93.12 123 GLU A CA 1
ATOM 923 C C . GLU A 1 123 ? 7.923 13.217 -17.672 1.00 93.12 123 GLU A C 1
ATOM 925 O O . GLU A 1 123 ? 7.045 13.293 -16.814 1.00 93.12 123 GLU A O 1
ATOM 930 N N . LEU A 1 124 ? 8.578 12.077 -17.916 1.00 91.69 124 LEU A N 1
ATOM 931 C CA . LEU A 1 124 ? 8.330 10.864 -17.147 1.00 91.69 124 LEU A CA 1
ATOM 932 C C . LEU A 1 124 ? 8.806 11.050 -15.708 1.00 91.69 124 LEU A C 1
ATOM 934 O O . LEU A 1 124 ? 8.048 10.774 -14.782 1.00 91.69 124 LEU A O 1
ATOM 938 N N . ARG A 1 125 ? 10.023 11.578 -15.515 1.00 94.75 125 ARG A N 1
ATOM 939 C CA . ARG A 1 125 ? 10.568 11.871 -14.186 1.00 94.75 125 ARG A CA 1
ATOM 940 C C . ARG A 1 125 ? 9.614 12.747 -13.380 1.00 94.75 125 ARG A C 1
ATOM 942 O O . ARG A 1 125 ? 9.286 12.382 -12.263 1.00 94.75 125 ARG A O 1
ATOM 949 N N . LYS A 1 126 ? 9.102 13.841 -13.946 1.00 93.62 126 LYS A N 1
ATOM 950 C CA . LYS A 1 126 ? 8.162 14.746 -13.262 1.00 93.62 126 LYS A CA 1
ATOM 951 C C . LYS A 1 126 ? 6.895 14.041 -12.754 1.00 93.62 126 LYS A C 1
ATOM 953 O O . LYS A 1 126 ? 6.317 14.473 -11.762 1.00 93.62 126 LYS A O 1
ATOM 958 N N . GLN A 1 127 ? 6.462 12.968 -13.416 1.00 92.19 127 GLN A N 1
ATOM 959 C CA . GLN A 1 127 ? 5.282 12.198 -13.013 1.00 92.19 127 GLN A CA 1
ATOM 960 C C . GLN A 1 127 ? 5.568 11.204 -11.879 1.00 92.19 127 GLN A C 1
ATOM 962 O O . GLN A 1 127 ? 4.673 10.923 -11.082 1.00 92.19 127 GLN A O 1
ATOM 967 N N . VAL A 1 128 ? 6.788 10.662 -11.804 1.00 94.31 128 VAL A N 1
ATOM 968 C CA . VAL A 1 128 ? 7.135 9.578 -10.865 1.00 94.31 128 VAL A CA 1
ATOM 969 C C . VAL A 1 128 ? 8.056 10.006 -9.720 1.00 94.31 128 VAL A C 1
ATOM 971 O O . VAL A 1 128 ? 8.069 9.352 -8.685 1.00 94.31 128 VAL A O 1
ATOM 974 N N . ASP A 1 129 ? 8.805 11.097 -9.869 1.00 95.94 129 ASP A N 1
ATOM 975 C CA . ASP A 1 129 ? 9.691 11.679 -8.853 1.00 95.94 129 ASP A CA 1
ATOM 976 C C . ASP A 1 129 ? 8.868 12.559 -7.904 1.00 95.94 129 ASP A C 1
ATOM 978 O O . ASP A 1 129 ? 8.957 13.787 -7.894 1.00 95.94 129 ASP A O 1
ATOM 982 N N . THR A 1 130 ? 7.953 11.917 -7.179 1.00 96.06 130 THR A N 1
ATOM 983 C CA . THR A 1 130 ? 7.000 12.581 -6.289 1.00 96.06 130 THR A CA 1
ATOM 984 C C . THR A 1 130 ? 7.041 11.954 -4.896 1.00 96.06 130 THR A C 1
ATOM 986 O O . THR A 1 130 ? 7.204 10.732 -4.790 1.00 96.06 130 THR A O 1
ATOM 989 N N . PRO A 1 131 ? 6.840 12.744 -3.819 1.00 96.31 131 PRO A N 1
ATOM 990 C CA . PRO A 1 131 ? 6.692 12.220 -2.460 1.00 96.31 131 PRO A CA 1
ATOM 991 C C . PRO A 1 131 ? 5.705 11.054 -2.361 1.00 96.31 131 PRO A C 1
ATOM 993 O O . PRO A 1 131 ? 5.978 10.065 -1.678 1.00 96.31 131 PRO A O 1
ATOM 996 N N . TRP A 1 132 ? 4.592 11.125 -3.101 1.00 95.19 132 TRP A N 1
ATOM 997 C CA . TRP A 1 132 ? 3.622 10.034 -3.172 1.00 95.19 132 TRP A CA 1
ATOM 998 C C . TRP A 1 132 ? 4.270 8.744 -3.662 1.00 95.19 132 TRP A C 1
ATOM 1000 O O . TRP A 1 132 ? 4.273 7.746 -2.940 1.00 95.19 132 TRP A O 1
ATOM 1010 N N . THR A 1 133 ? 4.869 8.772 -4.853 1.00 96.38 133 THR A N 1
ATOM 1011 C CA . THR A 1 133 ? 5.455 7.582 -5.482 1.00 96.38 133 THR A CA 1
ATOM 1012 C C . THR A 1 133 ? 6.579 7.006 -4.634 1.00 96.38 133 THR A C 1
ATOM 1014 O O . THR A 1 133 ? 6.611 5.798 -4.412 1.00 96.38 133 THR A O 1
ATOM 1017 N N . GLN A 1 134 ? 7.459 7.854 -4.100 1.00 97.56 134 GLN A N 1
ATOM 1018 C CA . GLN A 1 134 ? 8.527 7.412 -3.207 1.00 97.56 134 GLN A CA 1
ATOM 1019 C C . GLN A 1 134 ? 7.963 6.715 -1.963 1.00 97.56 134 GLN A C 1
ATOM 1021 O O . GLN A 1 134 ? 8.397 5.613 -1.617 1.00 97.56 134 GLN A O 1
ATOM 1026 N N . SER A 1 135 ? 6.971 7.323 -1.307 1.00 97.56 135 SER A N 1
ATOM 1027 C CA . SER A 1 135 ? 6.380 6.772 -0.085 1.00 97.56 135 SER A CA 1
ATOM 1028 C C . SER A 1 135 ? 5.637 5.456 -0.320 1.00 97.56 135 SER A C 1
ATOM 1030 O O . SER A 1 135 ? 5.725 4.558 0.508 1.00 97.56 135 SER A O 1
ATOM 1032 N N . VAL A 1 136 ? 4.956 5.310 -1.461 1.00 96.81 136 VAL A N 1
ATOM 1033 C CA . VAL A 1 136 ? 4.263 4.072 -1.829 1.00 96.81 136 VAL A CA 1
ATOM 1034 C C . VAL A 1 136 ? 5.272 2.981 -2.176 1.00 96.81 136 VAL A C 1
ATOM 1036 O O . VAL A 1 136 ? 5.175 1.891 -1.627 1.00 96.81 136 VAL A O 1
ATOM 1039 N N . LEU A 1 137 ? 6.283 3.262 -3.010 1.00 97.81 137 LEU A N 1
ATOM 1040 C CA . LEU A 1 137 ? 7.298 2.267 -3.392 1.00 97.81 137 LEU A CA 1
ATOM 1041 C C . LEU A 1 137 ? 8.096 1.738 -2.192 1.00 97.81 137 LEU A C 1
ATOM 1043 O O . LEU A 1 137 ? 8.452 0.561 -2.165 1.00 97.81 137 LEU A O 1
ATOM 1047 N N . SER A 1 138 ? 8.379 2.603 -1.217 1.00 97.44 138 SER A N 1
ATOM 1048 C CA . SER A 1 138 ? 9.120 2.256 0.005 1.00 97.44 138 SER A CA 1
ATOM 1049 C C . SER A 1 138 ? 8.262 1.606 1.092 1.00 97.44 138 SER A C 1
ATOM 1051 O O . SER A 1 138 ? 8.809 1.081 2.064 1.00 97.44 138 SER A O 1
ATOM 1053 N N . PHE A 1 139 ? 6.935 1.632 0.955 1.00 98.12 139 PHE A N 1
ATOM 1054 C CA . PHE A 1 139 ? 6.037 1.065 1.948 1.00 98.12 139 PHE A CA 1
ATOM 1055 C C . PHE A 1 139 ? 6.134 -0.463 1.967 1.00 98.12 139 PHE A C 1
ATOM 1057 O O . PHE A 1 139 ? 6.100 -1.109 0.921 1.00 98.12 139 PHE A O 1
ATOM 1064 N N . ASP A 1 140 ? 6.218 -1.036 3.169 1.00 97.44 140 ASP A N 1
ATOM 1065 C CA . ASP A 1 140 ? 6.206 -2.481 3.404 1.00 97.44 140 ASP A CA 1
ATOM 1066 C C . ASP A 1 140 ? 5.106 -2.824 4.432 1.00 97.44 140 ASP A C 1
ATOM 1068 O O . ASP A 1 140 ? 5.291 -2.587 5.636 1.00 97.44 140 ASP A O 1
ATOM 1072 N N . PRO A 1 141 ? 3.961 -3.390 3.997 1.00 96.75 141 PRO A N 1
ATOM 1073 C CA . PRO A 1 141 ? 2.860 -3.733 4.895 1.00 96.75 141 PRO A CA 1
ATOM 1074 C C . PRO A 1 141 ? 3.259 -4.785 5.933 1.00 96.75 141 PRO A C 1
ATOM 1076 O O . PRO A 1 141 ? 2.687 -4.808 7.024 1.00 96.75 141 PRO A O 1
ATOM 1079 N N . ALA A 1 142 ? 4.246 -5.640 5.637 1.00 92.69 142 ALA A N 1
ATOM 1080 C CA . ALA A 1 142 ? 4.671 -6.696 6.546 1.00 92.69 142 ALA A CA 1
ATOM 1081 C C . ALA A 1 142 ? 5.387 -6.153 7.789 1.00 92.69 142 ALA A C 1
ATOM 1083 O O . ALA A 1 142 ? 5.397 -6.843 8.804 1.00 92.69 142 ALA A O 1
ATOM 1084 N N . ARG A 1 143 ? 5.953 -4.939 7.724 1.00 93.69 143 ARG A N 1
ATOM 1085 C CA . ARG A 1 143 ? 6.516 -4.241 8.892 1.00 93.69 143 ARG A CA 1
ATOM 1086 C C . ARG A 1 143 ? 5.423 -3.565 9.706 1.00 93.69 143 ARG A C 1
ATOM 108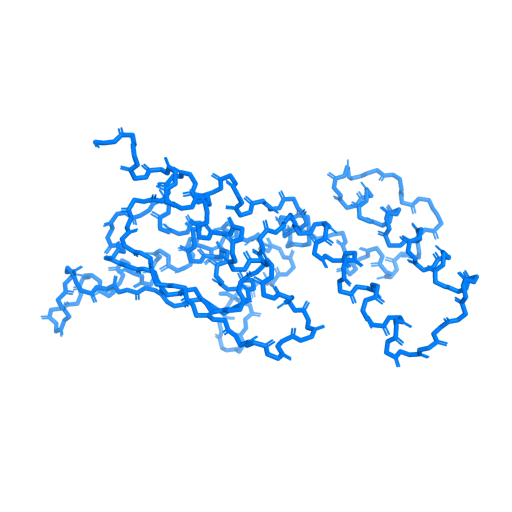8 O O . ARG A 1 143 ? 5.365 -3.717 10.916 1.00 93.69 143 ARG A O 1
ATOM 1095 N N . VAL A 1 144 ? 4.515 -2.863 9.034 1.00 96.12 144 VAL A N 1
ATOM 1096 C CA . VAL A 1 144 ? 3.468 -2.073 9.701 1.00 96.12 144 VAL A CA 1
ATOM 1097 C C . VAL A 1 144 ? 2.467 -2.960 10.436 1.00 96.12 144 VAL A C 1
ATOM 1099 O O . VAL A 1 144 ? 2.033 -2.628 11.537 1.00 96.12 144 VAL A O 1
ATOM 1102 N N . ILE A 1 145 ? 2.122 -4.117 9.865 1.00 94.81 145 ILE A N 1
ATOM 1103 C CA . ILE A 1 145 ? 1.189 -5.064 10.488 1.00 94.81 145 ILE A CA 1
ATOM 1104 C C . ILE A 1 145 ? 1.709 -5.623 11.826 1.00 94.81 145 ILE A C 1
ATOM 1106 O O . ILE A 1 145 ? 0.922 -6.144 12.615 1.00 94.81 145 ILE A O 1
ATOM 1110 N N . GLU A 1 146 ? 3.013 -5.501 12.109 1.00 92.38 146 GLU A N 1
ATOM 1111 C CA . GLU A 1 146 ? 3.624 -5.910 13.382 1.00 92.38 146 GLU A CA 1
ATOM 1112 C C . GLU A 1 146 ? 3.264 -4.986 14.555 1.00 92.38 146 GLU A C 1
ATOM 1114 O O . GLU A 1 146 ? 3.192 -5.444 15.703 1.00 92.38 146 GLU A O 1
ATOM 1119 N N . ASP A 1 147 ? 2.884 -3.742 14.258 1.00 94.38 147 ASP A N 1
ATOM 1120 C CA . ASP A 1 147 ? 2.485 -2.725 15.238 1.00 94.38 147 ASP A CA 1
ATOM 1121 C C . ASP A 1 147 ? 0.959 -2.610 15.416 1.00 94.38 147 ASP A C 1
ATOM 1123 O O . ASP A 1 147 ? 0.460 -1.959 16.347 1.00 94.38 147 ASP A O 1
ATOM 1127 N N . VAL A 1 148 ? 0.189 -3.276 14.551 1.00 95.62 148 VAL A N 1
ATOM 1128 C CA . VAL A 1 148 ? -1.275 -3.324 14.629 1.00 95.62 148 VAL A CA 1
ATOM 1129 C C . VAL A 1 148 ? -1.703 -4.301 15.729 1.00 95.62 148 VAL A C 1
ATOM 1131 O O . VAL A 1 148 ? -1.208 -5.425 15.836 1.00 95.62 148 VAL A O 1
ATOM 1134 N N . ARG A 1 149 ? -2.624 -3.857 16.592 1.00 92.94 149 ARG A N 1
ATOM 1135 C CA . ARG A 1 149 ? -3.154 -4.646 17.729 1.00 92.94 149 ARG A CA 1
ATOM 1136 C C . ARG A 1 149 ? -4.659 -4.882 17.642 1.00 92.94 149 ARG A C 1
ATOM 1138 O O . ARG A 1 149 ? -5.192 -5.759 18.313 1.00 92.94 149 ARG A O 1
ATOM 1145 N N . GLN A 1 150 ? -5.328 -4.090 16.822 1.00 95.50 150 GLN A N 1
ATOM 1146 C CA . GLN A 1 150 ? -6.751 -4.144 16.567 1.00 95.50 150 GLN A CA 1
ATOM 1147 C C . GLN A 1 150 ? -7.139 -5.494 15.942 1.00 95.50 150 GLN A C 1
ATOM 1149 O O . GLN A 1 150 ? -6.341 -6.084 15.211 1.00 95.50 150 GLN A O 1
ATOM 1154 N N . PRO A 1 151 ? -8.363 -5.993 16.183 1.00 96.19 151 PRO A N 1
ATOM 1155 C CA . PRO A 1 151 ? -8.945 -7.061 15.383 1.00 96.19 151 PRO A CA 1
ATOM 1156 C C . PRO A 1 151 ? -8.900 -6.735 13.886 1.00 96.19 151 PRO A C 1
ATOM 1158 O O . PRO A 1 151 ? -9.181 -5.608 13.473 1.00 96.19 151 PRO A O 1
ATOM 1161 N N . MET A 1 152 ? -8.557 -7.738 13.081 1.00 96.94 152 MET A N 1
ATOM 1162 C CA . MET A 1 152 ? -8.448 -7.615 11.631 1.00 96.94 152 MET A CA 1
ATOM 1163 C C . MET A 1 152 ? -9.291 -8.697 10.964 1.00 96.94 152 MET A C 1
ATOM 1165 O O . MET A 1 152 ? -9.153 -9.874 11.299 1.00 96.94 152 MET A O 1
ATOM 1169 N N . LEU A 1 153 ? -10.132 -8.293 10.017 1.00 97.88 153 LEU A N 1
ATOM 1170 C CA . LEU A 1 153 ? -10.811 -9.175 9.076 1.00 97.88 153 LEU A CA 1
ATOM 1171 C C . LEU A 1 153 ? -10.128 -9.046 7.715 1.00 97.88 153 LEU A C 1
ATOM 1173 O O . LEU A 1 153 ? -9.958 -7.938 7.207 1.00 97.88 153 LEU A O 1
ATOM 1177 N N . PHE A 1 154 ? -9.765 -10.179 7.124 1.00 97.94 154 PHE A N 1
ATOM 1178 C CA . PHE A 1 154 ? -9.221 -10.241 5.775 1.00 97.94 154 PHE A CA 1
ATOM 1179 C C . PHE A 1 154 ? -10.263 -10.830 4.831 1.00 97.94 154 PHE A C 1
ATOM 1181 O O . PHE A 1 154 ? -10.840 -11.877 5.118 1.00 97.94 154 PHE A O 1
ATOM 1188 N N . VAL A 1 155 ? -10.485 -10.148 3.716 1.00 98.06 155 VAL A N 1
ATOM 1189 C CA . VAL A 1 155 ? -11.366 -10.562 2.627 1.00 98.06 155 VAL A CA 1
ATOM 1190 C C . VAL A 1 155 ? -10.532 -10.533 1.354 1.00 98.06 155 VAL A C 1
ATOM 1192 O O . VAL A 1 155 ? -9.795 -9.577 1.125 1.00 98.06 155 VAL A O 1
ATOM 1195 N N . HIS A 1 156 ? -10.614 -11.583 0.546 1.00 98.44 156 HIS A N 1
ATOM 1196 C CA . HIS A 1 156 ? -9.881 -11.644 -0.715 1.00 98.44 156 HIS A CA 1
ATOM 1197 C C . HIS A 1 156 ? -10.714 -12.365 -1.764 1.00 98.44 156 HIS A C 1
ATOM 1199 O O . HIS A 1 156 ? -11.283 -13.421 -1.479 1.00 98.44 156 HIS A O 1
ATOM 1205 N N . ALA A 1 157 ? -10.790 -11.806 -2.963 1.00 97.31 157 ALA A N 1
ATOM 1206 C CA . ALA A 1 157 ? -11.446 -12.435 -4.092 1.00 97.31 157 ALA A CA 1
ATOM 1207 C C . ALA A 1 157 ? -10.540 -13.527 -4.678 1.00 97.31 157 ALA A C 1
ATOM 1209 O O . ALA A 1 157 ? -9.452 -13.253 -5.178 1.00 97.31 157 ALA A O 1
ATOM 1210 N N . GLU A 1 158 ? -11.000 -14.780 -4.674 1.00 96.69 158 GLU A N 1
ATOM 1211 C CA . GLU A 1 158 ? -10.213 -15.929 -5.156 1.00 96.69 158 GLU A CA 1
ATOM 1212 C C . GLU A 1 158 ? -9.768 -15.794 -6.627 1.00 96.69 158 GLU A C 1
ATOM 1214 O O . GLU A 1 158 ? -8.753 -16.353 -7.038 1.00 96.69 158 GLU A O 1
ATOM 1219 N N . LEU A 1 159 ? -10.506 -15.008 -7.418 1.00 95.06 159 LEU A N 1
ATOM 1220 C CA . LEU A 1 159 ? -10.244 -14.768 -8.838 1.00 95.06 159 LEU A CA 1
ATOM 1221 C C . LEU A 1 159 ? -9.517 -13.444 -9.125 1.00 95.06 159 LEU A C 1
ATOM 1223 O O . LEU A 1 159 ? -9.440 -13.045 -10.291 1.00 95.06 159 LEU A O 1
ATOM 1227 N N . ASP A 1 160 ? -8.989 -12.756 -8.108 1.00 93.69 160 ASP A N 1
ATOM 1228 C CA . ASP A 1 160 ? -8.194 -11.545 -8.316 1.00 93.69 160 ASP A CA 1
ATOM 1229 C C . ASP A 1 160 ? -6.895 -11.874 -9.080 1.00 93.69 160 ASP A C 1
ATOM 1231 O O . ASP A 1 160 ? -6.029 -12.626 -8.630 1.00 93.69 160 ASP A O 1
ATOM 1235 N N . ARG A 1 161 ? -6.774 -11.306 -10.287 1.00 87.50 161 ARG A N 1
ATOM 1236 C CA . ARG A 1 161 ? -5.613 -11.466 -11.183 1.00 87.50 161 ARG A CA 1
ATOM 1237 C C . ARG A 1 161 ? -4.619 -10.308 -11.103 1.00 87.50 161 ARG A C 1
ATOM 1239 O O . ARG A 1 161 ? -3.648 -10.292 -11.857 1.00 87.50 161 ARG A O 1
ATOM 1246 N N . GLN A 1 162 ? -4.902 -9.302 -10.285 1.00 87.94 162 GLN A N 1
ATOM 1247 C CA . GLN A 1 162 ? -4.010 -8.182 -10.001 1.00 87.94 162 GLN A CA 1
ATOM 1248 C C . GLN A 1 162 ? -3.251 -8.405 -8.697 1.00 87.94 162 GLN A C 1
ATOM 1250 O O . GLN A 1 162 ? -2.090 -8.012 -8.614 1.00 87.94 162 GLN A O 1
ATOM 1255 N N . ILE A 1 163 ? -3.907 -9.016 -7.709 1.00 94.19 163 ILE A N 1
ATOM 1256 C CA . ILE A 1 163 ? -3.352 -9.316 -6.391 1.00 94.19 163 ILE A CA 1
ATOM 1257 C C . ILE A 1 163 ? -3.707 -10.774 -6.066 1.00 94.19 163 ILE A C 1
ATOM 1259 O O . ILE A 1 163 ? -4.805 -11.049 -5.586 1.00 94.19 163 ILE A O 1
ATOM 1263 N N . PRO A 1 164 ? -2.807 -11.737 -6.330 1.00 93.88 164 PRO A N 1
ATOM 1264 C CA . PRO A 1 164 ? -3.073 -13.148 -6.060 1.00 93.88 164 PRO A CA 1
ATOM 1265 C C . PRO A 1 164 ? -3.405 -13.449 -4.586 1.00 93.88 164 PRO A C 1
ATOM 1267 O O . PRO A 1 164 ? -2.908 -12.795 -3.667 1.00 93.88 164 PRO A O 1
ATOM 1270 N N . VAL A 1 165 ? -4.169 -14.521 -4.343 1.00 96.50 165 VAL A N 1
ATOM 1271 C CA . VAL A 1 165 ? -4.570 -14.987 -2.993 1.00 96.50 165 VAL A CA 1
ATOM 1272 C C . VAL A 1 165 ? -3.377 -15.195 -2.045 1.00 96.50 165 VAL A C 1
ATOM 1274 O O . VAL A 1 165 ? -3.490 -15.018 -0.831 1.00 96.50 165 VAL A O 1
ATOM 1277 N N . SER A 1 166 ? -2.190 -15.488 -2.579 1.00 95.88 166 SER A N 1
ATOM 1278 C CA . SER A 1 166 ? -0.957 -15.615 -1.792 1.00 95.88 166 SER A CA 1
ATOM 1279 C C . SER A 1 166 ? -0.641 -14.369 -0.944 1.00 95.88 166 SER A C 1
ATOM 1281 O O . SER A 1 166 ? 0.000 -14.493 0.108 1.00 95.88 166 SER A O 1
ATOM 1283 N N . HIS A 1 167 ? -1.111 -13.177 -1.341 1.00 97.50 167 HIS A N 1
ATOM 1284 C CA . HIS A 1 167 ? -0.969 -11.964 -0.541 1.00 97.50 167 HIS A CA 1
ATOM 1285 C C . HIS A 1 167 ? -1.795 -12.022 0.747 1.00 97.50 167 HIS A C 1
ATOM 1287 O O . HIS A 1 167 ? -1.223 -11.842 1.828 1.00 97.50 167 HIS A O 1
ATOM 1293 N N . VAL A 1 168 ? -3.098 -12.323 0.680 1.00 96.94 168 VAL A N 1
ATOM 1294 C CA . VAL A 1 168 ? -3.912 -12.401 1.904 1.00 96.94 168 VAL A CA 1
ATOM 1295 C C . VAL A 1 168 ? -3.389 -13.477 2.844 1.00 96.94 168 VAL A C 1
ATOM 1297 O O . VAL A 1 168 ? -3.258 -13.230 4.042 1.00 96.94 168 VAL A O 1
ATOM 1300 N N . GLU A 1 169 ? -2.965 -14.628 2.322 1.00 96.44 169 GLU A N 1
ATOM 1301 C CA . GLU A 1 169 ? -2.387 -15.678 3.156 1.00 96.44 169 GLU A CA 1
ATOM 1302 C C . GLU A 1 169 ? -1.123 -15.202 3.885 1.00 96.44 169 GLU A C 1
ATOM 1304 O O . GLU A 1 169 ? -0.911 -15.504 5.063 1.00 96.44 169 GLU A O 1
ATOM 1309 N N . ARG A 1 170 ? -0.259 -14.442 3.197 1.00 96.50 170 ARG A N 1
ATOM 1310 C CA . ARG A 1 170 ? 0.958 -13.875 3.789 1.00 96.50 170 ARG A CA 1
ATOM 1311 C C . ARG A 1 170 ? 0.624 -12.845 4.866 1.00 96.50 170 ARG A C 1
ATOM 1313 O O . ARG A 1 170 ? 1.262 -12.878 5.921 1.00 96.50 170 ARG A O 1
ATOM 1320 N N . LEU A 1 171 ? -0.362 -11.976 4.634 1.00 95.88 171 LEU A N 1
ATOM 1321 C CA . LEU A 1 171 ? -0.819 -10.995 5.622 1.00 95.88 171 LEU A CA 1
ATOM 1322 C C . LEU A 1 171 ? -1.424 -11.672 6.855 1.00 95.88 171 LEU A C 1
ATOM 1324 O O . LEU A 1 171 ? -1.038 -11.331 7.972 1.00 95.88 171 LEU A O 1
ATOM 1328 N N . VAL A 1 172 ? -2.284 -12.679 6.672 1.00 95.50 172 VAL A N 1
ATOM 1329 C CA . VAL A 1 172 ? -2.874 -13.462 7.770 1.00 95.50 172 VAL A CA 1
ATOM 1330 C C . VAL A 1 172 ? -1.778 -14.134 8.595 1.00 95.50 172 VAL A C 1
ATOM 1332 O O . VAL A 1 172 ? -1.725 -13.947 9.810 1.00 95.50 172 VAL A O 1
ATOM 1335 N N . ARG A 1 173 ? -0.834 -14.841 7.953 1.00 94.69 173 ARG A N 1
ATOM 1336 C CA . ARG A 1 173 ? 0.300 -15.476 8.653 1.00 94.69 173 ARG A CA 1
ATOM 1337 C C . ARG A 1 173 ? 1.109 -14.470 9.474 1.00 94.69 173 ARG A C 1
ATOM 1339 O O . ARG A 1 173 ? 1.544 -14.790 10.581 1.00 94.69 173 ARG A O 1
ATOM 1346 N N . LYS A 1 174 ? 1.324 -13.262 8.945 1.00 93.31 174 LYS A N 1
ATOM 1347 C CA . LYS A 1 174 ? 2.030 -12.186 9.652 1.00 93.31 174 LYS A CA 1
ATOM 1348 C C . LYS A 1 174 ? 1.225 -11.642 10.833 1.00 93.31 174 LYS A C 1
ATOM 1350 O O . LYS A 1 174 ? 1.777 -11.556 11.926 1.00 93.31 174 LYS A O 1
ATOM 1355 N N . ALA A 1 175 ? -0.064 -11.363 10.651 1.00 92.00 175 ALA A N 1
ATOM 1356 C CA . ALA A 1 175 ? -0.943 -10.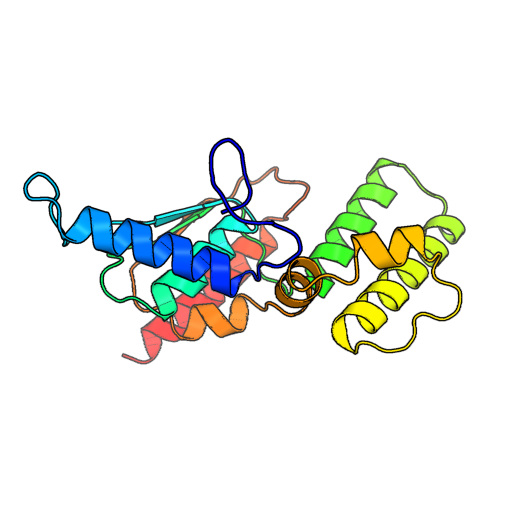882 11.714 1.00 92.00 175 ALA A CA 1
ATOM 1357 C C . ALA A 1 175 ? -1.071 -11.889 12.873 1.00 92.00 175 ALA A C 1
ATOM 1359 O O . ALA A 1 175 ? -1.000 -11.507 14.042 1.00 92.00 175 ALA A O 1
ATOM 1360 N N . SER A 1 176 ? -1.189 -13.186 12.571 1.00 86.06 176 SER A N 1
ATOM 1361 C CA . SER A 1 176 ? -1.350 -14.239 13.584 1.00 86.06 176 SER A CA 1
ATOM 1362 C C . SER A 1 176 ? -0.117 -14.423 14.472 1.00 86.06 176 SER A C 1
ATOM 1364 O O . SER A 1 176 ? -0.263 -14.648 15.672 1.00 86.06 176 SER A O 1
ATOM 1366 N N . ARG A 1 177 ? 1.100 -14.263 13.933 1.00 79.31 177 ARG A N 1
ATOM 1367 C CA . ARG A 1 177 ? 2.350 -14.343 14.720 1.00 79.31 177 ARG A CA 1
ATOM 1368 C C . ARG A 1 177 ? 2.478 -13.248 15.779 1.00 79.31 177 ARG A C 1
ATOM 1370 O O . ARG A 1 177 ? 3.189 -13.429 16.762 1.00 79.31 177 ARG A O 1
ATOM 1377 N N . ASN A 1 178 ? 1.797 -12.119 15.600 1.00 65.62 178 ASN A N 1
ATOM 1378 C CA . ASN A 1 178 ? 1.802 -11.045 16.592 1.00 65.62 178 ASN A CA 1
ATOM 1379 C C . ASN A 1 178 ? 0.851 -11.311 17.755 1.00 65.62 178 ASN A C 1
ATOM 1381 O O . ASN A 1 178 ? 1.026 -10.714 18.812 1.00 65.62 178 ASN A O 1
ATOM 1385 N N . ARG A 1 179 ? -0.128 -12.210 17.581 1.00 60.91 179 ARG A N 1
ATOM 1386 C CA . ARG A 1 179 ? -1.062 -12.603 18.642 1.00 60.91 179 ARG A CA 1
ATOM 1387 C C . ARG A 1 179 ? -0.480 -13.635 19.604 1.00 60.91 179 ARG A C 1
ATOM 1389 O O . ARG A 1 179 ? -0.879 -13.635 20.753 1.00 60.91 179 ARG A O 1
ATOM 1396 N N . SER A 1 180 ? 0.490 -14.447 19.180 1.00 51.41 180 SER A N 1
ATOM 1397 C CA . SER A 1 180 ? 1.155 -15.442 20.041 1.00 51.41 180 SER A CA 1
ATOM 1398 C C . SER A 1 180 ? 2.235 -14.863 20.969 1.00 51.41 180 SER A C 1
ATOM 1400 O O . SER A 1 180 ? 2.929 -15.622 21.634 1.00 51.41 180 SER A O 1
ATOM 1402 N N . LYS A 1 181 ? 2.438 -13.538 20.969 1.00 48.22 181 LYS A N 1
ATOM 1403 C CA . LYS A 1 181 ? 3.372 -12.830 21.865 1.00 48.22 181 LYS A CA 1
ATOM 1404 C C . LYS A 1 181 ? 2.678 -12.229 23.100 1.00 48.22 181 LYS A C 1
ATOM 1406 O O . LYS A 1 181 ? 3.289 -11.405 23.777 1.00 48.22 181 LYS A O 1
ATOM 1411 N N . TRP A 1 182 ? 1.424 -12.605 23.348 1.00 39.25 182 TRP A N 1
ATOM 1412 C CA . TRP A 1 182 ? 0.578 -12.108 24.433 1.00 39.25 182 TRP A CA 1
ATOM 1413 C C . TRP A 1 182 ? 0.040 -13.274 25.247 1.00 39.25 182 TRP A C 1
ATOM 1415 O O . TRP A 1 182 ? -0.348 -14.280 24.611 1.00 39.25 182 TRP A O 1
#